Protein AF-A0A971WG88-F1 (afdb_monomer)

Radius of gyration: 15.1 Å; Cα contacts (8 Å, |Δi|>4): 73; chains: 1; bounding box: 36×19×36 Å

Nearest PDB structures (foldseek):
  5vly-assembly1_A  TM=2.896E-01  e=1.194E+00  Qubevirus durum
  7lgh-assembly1_K  TM=3.194E-01  e=2.103E+00  Qubevirus durum
  5vly-assembly1_C  TM=2.866E-01  e=1.975E+00  Qubevirus durum
  6yf7-assembly1_AA  TM=3.464E-01  e=9.518E+00  Marine phage AC

Structure (mmCIF, N/CA/C/O backbone):
data_AF-A0A971WG88-F1
#
_entry.id   AF-A0A971WG88-F1
#
loop_
_atom_site.group_PDB
_atom_site.id
_atom_site.type_symbol
_atom_site.label_atom_id
_atom_site.label_alt_id
_atom_site.label_comp_id
_atom_site.label_asym_id
_atom_site.label_entity_id
_atom_site.label_seq_id
_atom_site.pdbx_PDB_ins_code
_atom_site.Cartn_x
_atom_site.Cartn_y
_atom_site.Cartn_z
_atom_site.occupancy
_atom_site.B_iso_or_equiv
_atom_site.auth_seq_id
_atom_site.auth_comp_id
_atom_site.auth_asym_id
_atom_site.auth_atom_id
_atom_site.pdbx_PDB_model_num
ATOM 1 N N . MET A 1 1 ? 9.807 2.723 8.023 1.00 68.12 1 MET A N 1
ATOM 2 C CA . MET A 1 1 ? 8.429 3.011 7.591 1.00 68.12 1 MET A CA 1
ATOM 3 C C . MET A 1 1 ? 7.611 3.229 8.832 1.00 68.12 1 MET A C 1
ATOM 5 O O . MET A 1 1 ? 7.392 2.281 9.578 1.00 68.12 1 MET A O 1
ATOM 9 N N . GLU A 1 2 ? 7.253 4.477 9.093 1.00 85.06 2 GLU A N 1
ATOM 10 C CA . GLU A 1 2 ? 6.200 4.763 10.053 1.00 85.06 2 GLU A CA 1
ATOM 11 C C . GLU A 1 2 ? 4.870 4.363 9.406 1.00 85.06 2 GLU A C 1
ATOM 13 O O . GLU A 1 2 ? 4.652 4.597 8.212 1.00 85.06 2 GLU A O 1
ATOM 18 N N . VAL A 1 3 ? 4.038 3.654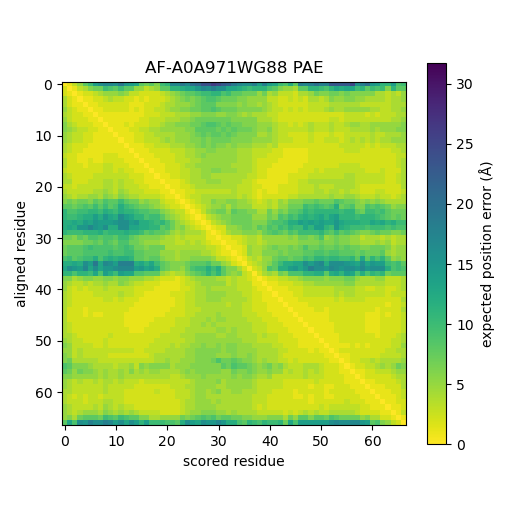 10.161 1.00 91.44 3 VAL A N 1
ATOM 19 C CA . VAL A 1 3 ? 2.718 3.222 9.711 1.00 91.44 3 VAL A CA 1
ATOM 20 C C . VAL A 1 3 ? 1.712 3.887 10.625 1.00 91.44 3 VAL A C 1
ATOM 22 O O . VAL A 1 3 ? 1.728 3.664 11.835 1.00 91.44 3 VAL A O 1
ATOM 25 N N . LYS A 1 4 ? 0.848 4.707 10.040 1.00 95.94 4 LYS A N 1
ATOM 26 C CA . LYS A 1 4 ? -0.223 5.388 10.751 1.00 95.94 4 LYS A CA 1
ATOM 27 C C . LYS A 1 4 ? -1.524 4.640 10.514 1.00 95.94 4 LYS A C 1
ATOM 29 O O . LYS A 1 4 ? -1.952 4.478 9.376 1.00 95.94 4 LYS A O 1
ATOM 34 N N . GLU A 1 5 ? -2.157 4.197 11.590 1.00 96.94 5 GLU A N 1
ATOM 35 C CA . GLU A 1 5 ? -3.497 3.620 11.537 1.00 96.94 5 GLU A CA 1
ATOM 36 C C . GLU A 1 5 ? -4.551 4.727 11.617 1.00 96.94 5 GLU A C 1
ATOM 38 O O . GLU A 1 5 ? -4.413 5.693 12.371 1.00 96.94 5 GLU A O 1
ATOM 43 N N . THR A 1 6 ? -5.603 4.629 10.810 1.00 96.88 6 THR A N 1
ATOM 44 C CA . THR A 1 6 ? -6.732 5.564 10.841 1.00 96.88 6 THR A CA 1
ATOM 45 C C . THR A 1 6 ? -8.018 4.841 10.452 1.00 96.88 6 THR A C 1
ATOM 47 O O . THR A 1 6 ? -8.034 4.041 9.512 1.00 96.88 6 THR A O 1
ATOM 50 N N . PHE A 1 7 ? -9.105 5.108 11.180 1.00 97.00 7 PHE A N 1
ATOM 51 C CA . PHE A 1 7 ? -10.429 4.602 10.823 1.00 97.00 7 PHE A CA 1
ATOM 52 C C . PHE A 1 7 ? -10.984 5.398 9.640 1.00 97.00 7 PHE A C 1
ATOM 54 O O . PHE A 1 7 ? -11.138 6.616 9.729 1.00 97.00 7 PHE A O 1
ATOM 61 N N . ASP A 1 8 ? -11.258 4.713 8.533 1.00 95.75 8 ASP A N 1
ATOM 62 C CA . ASP A 1 8 ? -11.815 5.315 7.328 1.00 95.75 8 ASP A CA 1
ATOM 63 C C . ASP A 1 8 ? -13.343 5.223 7.375 1.00 95.75 8 ASP A C 1
ATOM 65 O O . ASP A 1 8 ? -13.917 4.135 7.291 1.00 95.75 8 ASP A O 1
ATOM 69 N N . THR A 1 9 ? -14.002 6.371 7.535 1.00 95.38 9 THR A N 1
ATOM 70 C CA . THR A 1 9 ? -15.463 6.462 7.657 1.00 95.38 9 THR A CA 1
ATOM 71 C C . THR A 1 9 ? -16.190 6.034 6.381 1.00 95.38 9 THR A C 1
ATOM 73 O O . THR A 1 9 ? -17.287 5.481 6.470 1.00 95.38 9 THR A O 1
ATOM 76 N N . ASP A 1 10 ? -15.594 6.247 5.208 1.00 91.94 10 ASP A N 1
ATOM 77 C CA . ASP A 1 10 ? -16.217 5.911 3.925 1.00 91.94 10 ASP A CA 1
ATOM 78 C C . ASP A 1 10 ? -16.159 4.402 3.677 1.00 91.94 10 ASP A C 1
ATOM 80 O O . ASP A 1 10 ? -17.100 3.801 3.158 1.00 91.94 10 ASP A O 1
ATOM 84 N N . LEU A 1 11 ? -15.056 3.771 4.083 1.00 91.75 11 LEU A N 1
ATOM 85 C CA . LEU A 1 11 ? -14.851 2.332 3.942 1.00 91.75 11 LEU A CA 1
ATOM 86 C C . LEU A 1 11 ? -15.340 1.518 5.148 1.00 91.75 11 LEU A C 1
ATOM 88 O O . LEU A 1 11 ? -15.396 0.294 5.049 1.00 91.75 11 LEU A O 1
ATOM 92 N N . GLN A 1 12 ? -15.679 2.173 6.264 1.00 95.25 12 GLN A N 1
ATOM 93 C CA . GLN A 1 12 ? -16.091 1.553 7.534 1.00 95.25 12 GLN A CA 1
ATOM 94 C C . GLN A 1 12 ? -15.089 0.506 8.052 1.00 95.25 12 GLN A C 1
ATOM 96 O O . GLN A 1 12 ? -15.460 -0.502 8.655 1.00 95.25 12 GLN A O 1
ATOM 101 N N . VAL A 1 13 ? -13.796 0.733 7.809 1.00 96.38 13 VAL A N 1
ATOM 102 C CA . VAL A 1 13 ? -12.704 -0.157 8.223 1.00 96.38 13 VAL A CA 1
ATOM 103 C C . VAL A 1 13 ? -11.485 0.646 8.661 1.00 96.38 13 VAL A C 1
ATOM 105 O O . VAL A 1 13 ? -11.287 1.790 8.252 1.00 96.38 13 VAL A O 1
ATOM 108 N N . PHE A 1 14 ? -10.619 0.026 9.460 1.00 97.88 14 PHE A N 1
ATOM 109 C CA . PHE A 1 14 ? -9.288 0.569 9.715 1.00 97.88 14 PHE A CA 1
ATOM 110 C C . PHE A 1 14 ? -8.418 0.466 8.463 1.00 97.88 14 PHE A C 1
ATOM 112 O O . PHE A 1 14 ? -8.391 -0.560 7.780 1.00 97.88 14 PHE A O 1
ATOM 119 N N . THR A 1 15 ? -7.704 1.547 8.176 1.00 97.50 15 THR A N 1
ATOM 120 C CA . THR A 1 15 ? -6.746 1.655 7.078 1.00 97.50 15 THR A CA 1
ATOM 121 C C . THR A 1 15 ? -5.378 2.024 7.627 1.00 97.50 15 THR A C 1
ATOM 123 O O . THR A 1 15 ? -5.267 2.601 8.712 1.00 97.50 15 THR A O 1
ATOM 126 N N . LEU A 1 16 ? -4.336 1.664 6.882 1.00 97.44 16 LEU A N 1
ATOM 127 C CA . LEU A 1 16 ? -2.962 2.007 7.223 1.00 97.44 16 LEU A CA 1
ATOM 128 C C . LEU A 1 16 ? -2.400 2.942 6.160 1.00 97.44 16 LEU A C 1
ATOM 130 O O . LEU A 1 16 ? -2.544 2.687 4.965 1.00 97.44 16 LEU A O 1
ATOM 134 N N . GLU A 1 17 ? -1.722 3.992 6.592 1.00 96.62 17 GLU A N 1
ATOM 135 C CA . GLU A 1 17 ? -0.965 4.887 5.728 1.00 96.62 17 GLU A CA 1
ATOM 136 C C . GLU A 1 17 ? 0.522 4.740 6.022 1.00 96.62 17 GLU A C 1
ATOM 138 O O . GLU A 1 17 ? 0.943 4.676 7.178 1.00 96.62 17 GLU A O 1
ATOM 143 N N . THR A 1 18 ? 1.332 4.670 4.972 1.00 95.12 18 THR A N 1
ATOM 144 C CA . THR A 1 18 ? 2.787 4.657 5.106 1.00 95.12 18 THR A CA 1
ATOM 145 C C . THR A 1 18 ? 3.440 5.406 3.960 1.00 95.12 18 THR A C 1
ATOM 147 O O . THR A 1 18 ? 2.894 5.495 2.860 1.00 95.12 18 THR A O 1
ATOM 150 N N . GLU A 1 19 ? 4.616 5.960 4.213 1.00 94.94 19 GLU A N 1
ATOM 151 C CA . GLU A 1 19 ? 5.415 6.596 3.176 1.00 94.94 19 GLU A CA 1
ATOM 152 C C . GLU A 1 19 ? 6.085 5.545 2.291 1.00 94.94 19 GLU A C 1
ATOM 154 O O . GLU A 1 19 ? 6.589 4.519 2.759 1.00 94.94 19 GLU A O 1
ATOM 159 N N . GLY A 1 20 ? 6.137 5.822 0.994 1.00 93.00 20 GLY A N 1
ATOM 160 C CA . GLY A 1 20 ? 6.921 5.034 0.068 1.00 93.00 20 GLY A CA 1
ATOM 161 C C . GLY A 1 20 ? 7.294 5.797 -1.186 1.00 93.00 20 GLY A C 1
ATOM 162 O O . GLY A 1 20 ? 7.263 7.024 -1.228 1.00 93.00 20 GLY A O 1
ATOM 163 N N . TYR A 1 21 ? 7.674 5.044 -2.212 1.00 92.81 21 TYR A N 1
ATOM 164 C CA . TYR A 1 21 ? 8.131 5.599 -3.475 1.00 92.81 21 TYR A CA 1
ATOM 165 C C . TYR A 1 21 ? 7.363 4.979 -4.630 1.00 92.81 21 TYR A C 1
ATOM 167 O O . TYR A 1 21 ? 7.223 3.756 -4.723 1.00 92.81 21 TYR A O 1
ATOM 175 N N . ARG A 1 22 ? 6.901 5.824 -5.545 1.00 91.94 22 ARG A N 1
ATOM 176 C CA . ARG A 1 22 ? 6.340 5.401 -6.822 1.00 91.94 22 ARG A CA 1
ATOM 177 C C . ARG A 1 22 ? 7.402 5.537 -7.896 1.00 91.94 22 ARG A C 1
ATOM 179 O O . ARG A 1 22 ? 8.115 6.530 -7.952 1.00 91.94 22 ARG A O 1
ATOM 186 N N . LYS A 1 23 ? 7.508 4.531 -8.763 1.00 88.81 23 LYS A N 1
ATOM 187 C CA . LYS A 1 23 ? 8.373 4.626 -9.937 1.00 88.81 23 LYS A CA 1
ATOM 188 C C . LYS A 1 23 ? 7.753 5.590 -10.949 1.00 88.81 23 LYS A C 1
ATOM 190 O O . LYS A 1 23 ? 6.584 5.425 -11.302 1.00 88.81 23 LYS A O 1
ATOM 195 N N . ASN A 1 24 ? 8.541 6.541 -11.436 1.00 88.00 24 ASN A N 1
ATOM 196 C CA . ASN A 1 24 ? 8.109 7.492 -12.453 1.00 88.00 24 ASN A CA 1
ATOM 197 C C . ASN A 1 24 ? 7.679 6.748 -13.729 1.00 88.00 24 ASN A C 1
ATOM 199 O O . ASN A 1 24 ? 8.278 5.720 -14.079 1.00 88.00 24 ASN A O 1
ATOM 203 N N . PRO A 1 25 ? 6.666 7.256 -14.453 1.00 83.00 25 PRO A N 1
ATOM 204 C CA . PRO A 1 25 ? 6.307 6.710 -15.753 1.00 83.00 25 PRO A CA 1
ATOM 205 C C . PRO A 1 25 ? 7.519 6.753 -16.693 1.00 83.00 25 PRO A C 1
ATOM 207 O O . PRO A 1 25 ? 8.287 7.720 -16.704 1.00 83.00 25 PRO A O 1
ATOM 2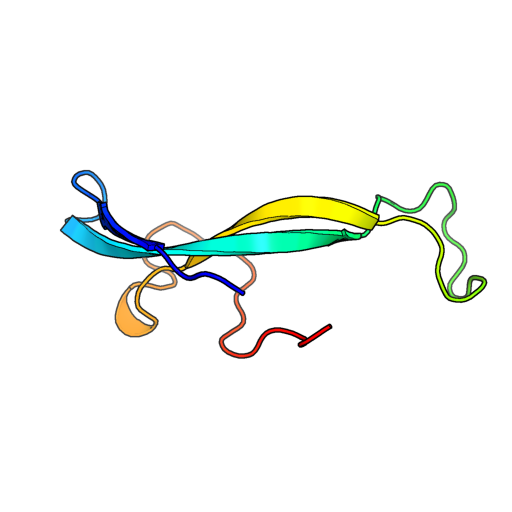10 N N . ARG A 1 26 ? 7.713 5.680 -17.470 1.00 79.69 26 ARG A N 1
ATOM 211 C CA . ARG A 1 26 ? 8.808 5.619 -18.444 1.00 79.69 26 ARG A CA 1
ATOM 212 C C . ARG A 1 26 ? 8.596 6.694 -19.509 1.00 79.69 26 ARG A C 1
ATOM 214 O O . ARG A 1 26 ? 7.476 6.897 -19.971 1.00 79.69 26 ARG A O 1
ATOM 221 N N . LYS A 1 27 ? 9.682 7.365 -19.899 1.00 80.44 27 LYS A N 1
ATOM 222 C CA . LYS A 1 27 ? 9.680 8.320 -21.019 1.00 80.44 27 LYS A CA 1
ATOM 223 C C . LYS A 1 27 ? 9.734 7.616 -22.379 1.00 80.44 27 LYS A C 1
ATOM 225 O O . LYS A 1 27 ? 9.334 8.206 -23.375 1.00 80.44 27 LYS A O 1
ATOM 230 N N . ASP A 1 28 ? 10.225 6.378 -22.414 1.00 84.00 28 ASP A N 1
ATOM 231 C CA . ASP A 1 28 ? 10.361 5.547 -23.608 1.00 84.00 28 ASP A CA 1
ATOM 232 C C . ASP A 1 28 ? 9.754 4.140 -23.406 1.00 84.00 28 ASP A C 1
ATOM 234 O O . ASP A 1 28 ? 9.425 3.731 -22.291 1.00 84.00 28 ASP A O 1
ATOM 238 N N . ASN A 1 29 ? 9.584 3.393 -24.503 1.00 86.19 29 ASN A N 1
ATOM 239 C CA . ASN A 1 29 ? 9.025 2.031 -24.506 1.00 86.19 29 ASN A CA 1
ATOM 240 C C . ASN A 1 29 ? 10.103 0.928 -24.455 1.00 86.19 29 ASN A C 1
ATOM 242 O O . ASN A 1 29 ? 9.829 -0.228 -24.783 1.00 86.19 29 ASN A O 1
ATOM 246 N N . ASN A 1 30 ? 11.336 1.255 -24.060 1.00 88.56 30 ASN A N 1
ATOM 247 C CA . ASN A 1 30 ? 12.423 0.280 -24.016 1.00 88.56 30 ASN A CA 1
ATOM 248 C C . ASN A 1 30 ? 12.185 -0.752 -22.911 1.00 88.56 30 ASN A C 1
ATOM 250 O O . ASN A 1 30 ? 11.749 -0.400 -21.817 1.00 88.56 30 ASN A O 1
ATOM 254 N N . LEU A 1 31 ? 12.490 -2.031 -23.165 1.00 87.19 31 LEU A N 1
ATOM 255 C CA . LEU A 1 31 ? 12.309 -3.098 -22.170 1.00 87.19 31 LEU A CA 1
ATOM 256 C C . LEU A 1 31 ? 13.262 -2.928 -20.972 1.00 87.19 31 LEU A C 1
ATOM 258 O O . LEU A 1 31 ? 12.839 -3.097 -19.823 1.00 87.19 31 LEU A O 1
ATOM 262 N N . TYR A 1 32 ? 14.505 -2.522 -21.245 1.00 87.44 32 TYR A N 1
ATOM 263 C CA . TYR A 1 32 ? 15.598 -2.379 -20.279 1.00 87.44 32 TYR A CA 1
ATOM 264 C C . TYR A 1 32 ? 15.995 -0.909 -20.077 1.00 87.44 32 TYR A C 1
ATOM 266 O O . TYR A 1 32 ? 15.926 -0.117 -21.012 1.00 87.44 32 TYR A O 1
ATOM 274 N N . MET A 1 33 ? 16.432 -0.560 -18.861 1.00 81.38 33 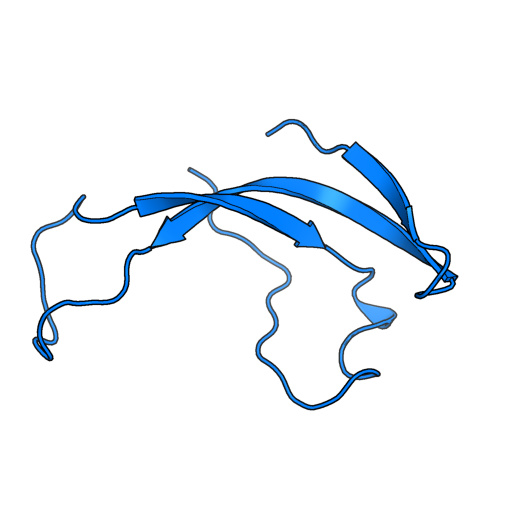MET A N 1
ATOM 275 C CA . MET A 1 33 ? 16.900 0.781 -18.475 1.00 81.38 33 MET A CA 1
ATOM 276 C C . MET A 1 33 ? 18.033 0.684 -17.434 1.00 81.38 33 MET A C 1
ATOM 278 O O . MET A 1 33 ? 18.109 -0.338 -16.739 1.00 81.38 33 MET A O 1
ATOM 282 N N . PRO A 1 34 ? 18.862 1.731 -17.260 1.00 83.69 34 PRO A N 1
ATOM 283 C CA . PRO A 1 34 ? 19.792 1.829 -16.137 1.00 83.69 34 PRO A CA 1
ATO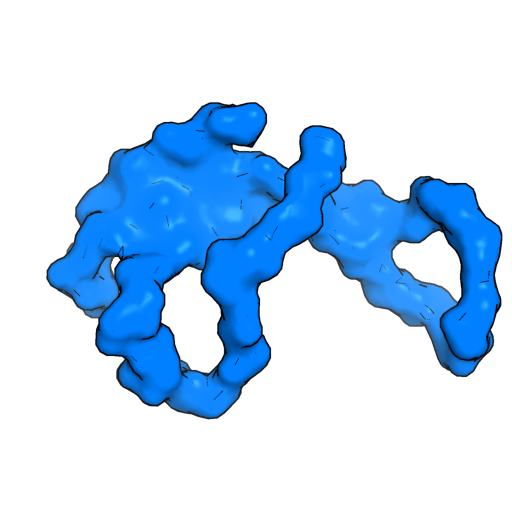M 284 C C . PRO A 1 34 ? 19.086 1.728 -14.775 1.00 83.69 34 PRO A C 1
ATOM 286 O O . PRO A 1 34 ? 17.969 2.213 -14.584 1.00 83.69 34 PRO A O 1
ATOM 289 N N . VAL A 1 35 ? 19.740 1.080 -13.811 1.00 82.50 35 VAL A N 1
ATOM 290 C CA . VAL A 1 35 ? 19.209 0.920 -12.450 1.00 82.50 35 VAL A CA 1
ATOM 291 C C . VAL A 1 35 ? 19.265 2.255 -11.706 1.00 82.50 35 VAL A C 1
ATOM 293 O O . VAL A 1 35 ? 20.275 2.948 -11.754 1.00 82.50 35 VAL A O 1
ATOM 296 N N . GLY A 1 36 ? 18.202 2.580 -10.966 1.00 73.88 36 GLY A N 1
ATOM 297 C CA . GLY A 1 36 ? 18.185 3.710 -10.028 1.00 73.88 36 GLY A CA 1
ATOM 298 C C . GLY A 1 36 ? 17.492 4.977 -10.528 1.00 73.88 36 GLY A C 1
ATOM 299 O O . GLY A 1 36 ? 17.311 5.902 -9.744 1.00 73.88 36 GLY A O 1
ATOM 300 N N . GLU A 1 37 ? 17.041 5.031 -11.782 1.00 73.69 37 GLU A N 1
ATOM 301 C CA . GLU A 1 37 ? 16.296 6.193 -12.270 1.00 73.69 37 GLU A CA 1
ATOM 302 C C . GLU A 1 37 ? 14.804 6.155 -11.900 1.00 73.69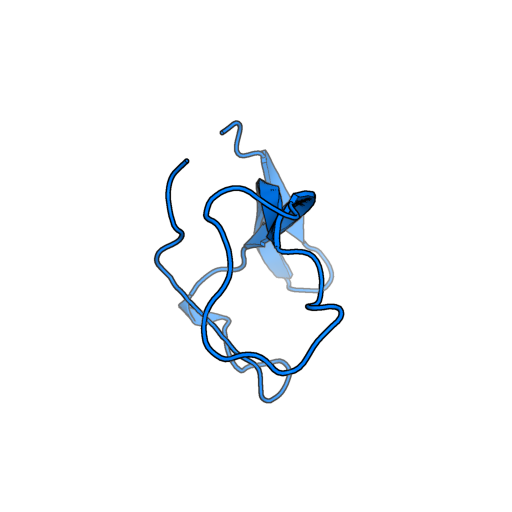 37 GLU A C 1
ATOM 304 O O . GLU A 1 37 ? 14.115 5.144 -12.071 1.00 73.69 37 GLU A O 1
ATOM 309 N N . GLY A 1 38 ? 14.310 7.319 -11.464 1.00 78.25 38 GLY A N 1
ATOM 310 C CA . GLY A 1 38 ? 12.897 7.688 -11.500 1.00 78.25 38 GLY A CA 1
ATOM 311 C C . GLY A 1 38 ? 12.043 7.131 -10.366 1.00 78.25 38 GLY A C 1
ATOM 312 O O . GLY A 1 38 ? 11.218 6.254 -10.609 1.00 78.25 38 GLY A O 1
ATOM 313 N N . TYR A 1 39 ? 12.172 7.700 -9.168 1.00 89.12 39 TYR A N 1
ATOM 314 C CA . TYR A 1 39 ? 11.229 7.488 -8.071 1.00 89.12 39 TYR A CA 1
ATOM 315 C C . TYR A 1 39 ? 10.779 8.820 -7.478 1.00 89.12 39 TYR A C 1
ATOM 317 O O . TYR A 1 39 ? 11.594 9.723 -7.294 1.00 89.12 39 TYR A O 1
ATOM 325 N N . GLU A 1 40 ? 9.499 8.915 -7.147 1.00 92.50 40 GLU A N 1
ATOM 326 C CA . GLU A 1 40 ? 8.902 10.049 -6.450 1.00 92.50 40 GLU A CA 1
ATOM 327 C C . GLU A 1 40 ? 8.311 9.592 -5.106 1.00 92.50 40 GLU A C 1
ATOM 329 O O . GLU A 1 40 ? 7.738 8.497 -5.037 1.00 92.50 40 GLU A O 1
ATOM 334 N N . PRO A 1 41 ? 8.462 10.375 -4.021 1.00 94.06 41 PRO A N 1
ATOM 335 C CA . PRO A 1 41 ? 7.801 10.084 -2.754 1.00 94.06 41 PRO A CA 1
ATOM 336 C C . PRO A 1 41 ? 6.280 10.044 -2.926 1.00 94.06 41 PRO A C 1
ATOM 338 O O . PRO A 1 41 ? 5.698 10.917 -3.568 1.00 94.06 41 PRO A O 1
ATOM 341 N N . GLN A 1 42 ? 5.628 9.047 -2.335 1.00 95.06 42 GLN A N 1
ATOM 342 C CA . GLN A 1 42 ? 4.177 8.912 -2.359 1.00 95.06 42 GLN A CA 1
ATOM 343 C C . GLN A 1 42 ? 3.673 8.239 -1.081 1.00 95.06 42 GLN A C 1
ATOM 345 O O . GLN A 1 42 ? 4.256 7.264 -0.608 1.00 95.06 42 GLN A O 1
ATOM 350 N N . THR A 1 43 ? 2.539 8.704 -0.562 1.00 95.44 43 THR A N 1
ATOM 351 C CA . THR A 1 43 ? 1.819 8.004 0.507 1.00 95.44 43 THR A CA 1
ATOM 352 C C . THR A 1 43 ? 1.098 6.781 -0.058 1.00 95.44 43 THR A C 1
ATOM 354 O O . THR A 1 43 ? 0.398 6.855 -1.071 1.00 95.44 43 THR A O 1
ATOM 357 N N . ILE A 1 44 ? 1.266 5.641 0.603 1.00 95.75 44 ILE A N 1
ATOM 358 C CA . ILE A 1 44 ? 0.600 4.378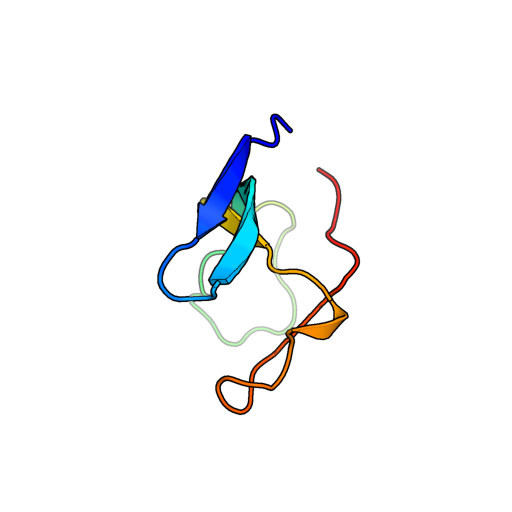 0.297 1.00 95.75 44 ILE A CA 1
ATOM 359 C C . ILE A 1 44 ? -0.525 4.186 1.311 1.00 95.75 44 ILE A C 1
ATOM 361 O O . ILE A 1 44 ? -0.270 4.127 2.512 1.00 95.75 44 ILE A O 1
ATOM 365 N N . LYS A 1 45 ? -1.760 4.047 0.817 1.00 95.94 45 LYS A N 1
ATOM 366 C CA . LYS A 1 45 ? -2.936 3.697 1.620 1.00 95.94 45 LYS A CA 1
ATOM 367 C C . LYS A 1 45 ? -3.250 2.212 1.462 1.00 95.94 45 LYS A C 1
ATOM 369 O O . LYS A 1 45 ? -3.471 1.735 0.350 1.00 95.94 45 LYS A O 1
ATOM 374 N N . LEU A 1 46 ? -3.280 1.490 2.574 1.00 97.19 46 LEU A N 1
ATOM 375 C CA . LEU A 1 46 ? -3.579 0.065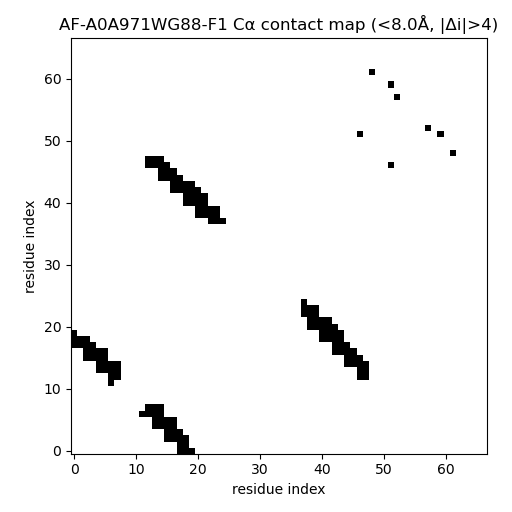 2.655 1.00 97.19 46 LEU A CA 1
ATOM 376 C C . LEU A 1 46 ? -4.958 -0.139 3.278 1.00 97.19 46 LEU A C 1
ATOM 378 O O . LEU A 1 46 ? -5.327 0.520 4.251 1.00 97.19 46 LEU A O 1
ATOM 382 N N . ILE A 1 47 ? -5.700 -1.093 2.724 1.00 97.25 47 ILE A N 1
ATOM 383 C CA . ILE A 1 47 ? -6.983 -1.556 3.255 1.00 97.25 47 ILE A CA 1
ATOM 384 C C . ILE A 1 47 ? -6.835 -2.989 3.782 1.00 97.25 47 ILE A C 1
ATOM 386 O O . ILE A 1 47 ? -5.904 -3.691 3.371 1.00 97.25 47 ILE A O 1
ATOM 390 N N . PRO A 1 48 ? -7.761 -3.473 4.625 1.00 97.12 48 PRO A N 1
ATOM 391 C CA . PRO A 1 48 ? -7.779 -4.874 5.012 1.00 97.12 48 PRO A CA 1
ATOM 392 C C . PRO A 1 48 ? -7.913 -5.784 3.789 1.00 97.12 48 PRO A C 1
ATOM 394 O O . PRO A 1 48 ? -8.714 -5.520 2.891 1.00 97.12 48 PRO A O 1
ATOM 397 N N . TYR A 1 49 ? -7.158 -6.883 3.769 1.00 97.25 49 TYR A N 1
ATOM 398 C CA . TYR A 1 49 ? -7.134 -7.806 2.630 1.00 97.25 49 TYR A CA 1
ATOM 399 C C . TYR A 1 49 ? -8.526 -8.349 2.275 1.00 97.25 49 TYR A C 1
ATOM 401 O O . TYR A 1 49 ? -8.896 -8.375 1.105 1.00 97.25 49 TYR A O 1
ATOM 409 N N . PHE A 1 50 ? -9.331 -8.706 3.281 1.00 95.62 50 PHE A N 1
ATOM 410 C CA . PHE A 1 50 ? -10.695 -9.202 3.071 1.00 95.62 50 PHE A CA 1
ATOM 411 C C . PHE A 1 50 ? -11.626 -8.171 2.403 1.00 95.62 50 PHE A C 1
ATOM 413 O O . PHE A 1 50 ? -12.675 -8.544 1.888 1.00 95.62 50 PHE A O 1
ATOM 420 N N . ALA A 1 51 ? -11.270 -6.881 2.425 1.00 95.12 51 ALA A N 1
ATOM 421 C CA . ALA A 1 51 ? -12.066 -5.801 1.852 1.00 95.12 51 ALA A CA 1
ATOM 422 C C . ALA A 1 51 ? -11.707 -5.493 0.383 1.00 95.12 51 ALA A C 1
ATOM 424 O O . ALA A 1 51 ? -12.368 -4.655 -0.236 1.00 95.12 51 ALA A O 1
ATOM 425 N N . PHE A 1 52 ? -10.681 -6.139 -0.184 1.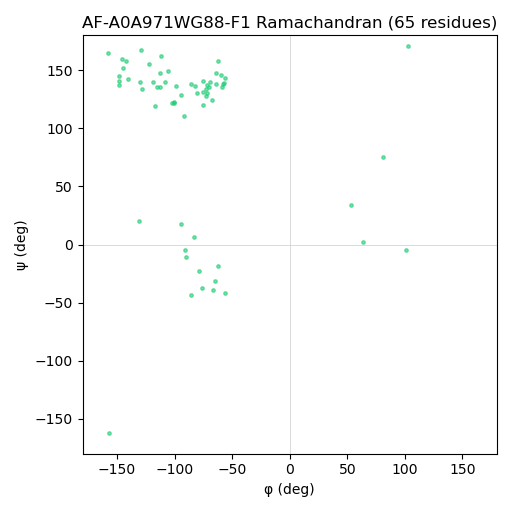00 96.38 52 PHE A N 1
ATOM 426 C CA . PHE A 1 52 ? -10.296 -5.981 -1.591 1.00 96.38 52 PHE A CA 1
ATOM 427 C C . PHE A 1 52 ? -11.411 -6.433 -2.561 1.00 96.38 52 PHE A C 1
ATOM 429 O O . PHE A 1 52 ? -12.296 -7.196 -2.194 1.00 96.38 52 PHE A O 1
ATOM 436 N N . ALA A 1 53 ? -11.371 -5.930 -3.801 1.00 95.25 53 ALA A N 1
ATOM 437 C CA . ALA A 1 53 ? -12.301 -6.209 -4.904 1.00 95.25 53 ALA A CA 1
ATOM 438 C C . ALA A 1 53 ? -13.769 -5.781 -4.696 1.00 95.25 53 ALA A C 1
ATOM 440 O O . ALA A 1 53 ? -14.581 -5.917 -5.605 1.00 95.25 53 ALA A O 1
ATOM 441 N N . ASN A 1 54 ? -14.106 -5.153 -3.566 1.00 94.88 54 ASN A N 1
ATOM 442 C CA . ASN A 1 54 ? -15.449 -4.612 -3.313 1.00 94.88 54 ASN A CA 1
ATOM 443 C C . ASN A 1 54 ? -15.688 -3.207 -3.913 1.00 94.88 54 ASN A C 1
ATOM 445 O O . ASN A 1 54 ? -16.715 -2.592 -3.637 1.00 94.88 54 ASN A O 1
ATOM 449 N N . ARG A 1 55 ? -14.743 -2.659 -4.698 1.00 92.81 55 ARG A N 1
ATOM 450 C CA . ARG A 1 55 ? -14.802 -1.294 -5.277 1.00 92.81 55 ARG A CA 1
ATOM 451 C C . ARG A 1 55 ? -14.494 -1.235 -6.782 1.00 92.81 55 ARG A C 1
ATOM 453 O O . ARG A 1 55 ? -14.136 -0.178 -7.291 1.00 92.81 55 ARG A O 1
ATOM 460 N N . GLY A 1 56 ? -14.627 -2.362 -7.479 1.00 94.06 56 GLY A N 1
ATOM 461 C CA . GLY A 1 56 ? -14.273 -2.502 -8.894 1.00 94.06 56 GLY A CA 1
ATOM 462 C C . GLY A 1 56 ? -12.943 -3.223 -9.115 1.00 94.06 56 GLY A C 1
ATOM 463 O O . GLY A 1 56 ? -12.210 -3.520 -8.170 1.00 94.06 56 GLY A O 1
ATOM 464 N N . GLU A 1 57 ? -12.670 -3.538 -10.380 1.00 95.88 57 GLU A N 1
ATOM 465 C CA . GLU A 1 57 ? -11.469 -4.256 -10.805 1.00 95.88 57 GLU A CA 1
ATOM 466 C C . GLU A 1 57 ? -10.229 -3.357 -10.709 1.00 95.88 57 GLU A C 1
ATOM 468 O O . GLU A 1 57 ? -10.211 -2.238 -11.223 1.00 95.88 57 GLU A O 1
ATOM 473 N N . SER A 1 58 ? -9.187 -3.844 -10.032 1.00 95.75 58 SER A N 1
ATOM 474 C CA . SER A 1 58 ? -7.898 -3.163 -9.930 1.00 95.75 58 SER A CA 1
ATOM 475 C C . SER A 1 58 ? -6.775 -4.137 -9.586 1.00 95.75 58 SER A C 1
ATOM 477 O O . SER A 1 58 ? -7.013 -5.226 -9.061 1.00 95.75 58 SER A O 1
ATOM 479 N N . ASP A 1 59 ? -5.534 -3.692 -9.779 1.00 95.94 59 ASP A N 1
ATOM 480 C CA . ASP A 1 59 ? -4.360 -4.389 -9.256 1.00 95.94 59 ASP A CA 1
ATOM 481 C C . ASP A 1 59 ? -4.362 -4.410 -7.718 1.00 95.94 59 ASP A C 1
ATOM 483 O O . ASP A 1 59 ? -4.804 -3.461 -7.061 1.00 95.94 59 ASP A O 1
ATOM 487 N N . MET A 1 60 ? -3.818 -5.481 -7.136 1.00 96.69 60 MET A N 1
ATOM 488 C CA . MET A 1 60 ? -3.610 -5.619 -5.693 1.00 96.69 60 MET A CA 1
ATOM 489 C C . MET A 1 60 ? -2.375 -6.463 -5.395 1.00 96.69 60 MET A C 1
ATOM 491 O O . MET A 1 60 ? -2.050 -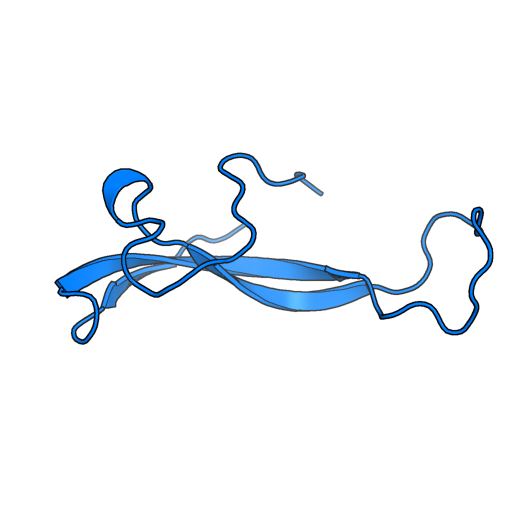7.408 -6.114 1.00 96.69 60 MET A O 1
ATOM 495 N N . ARG A 1 61 ? -1.671 -6.105 -4.318 1.00 96.62 61 ARG A N 1
ATOM 496 C CA . ARG A 1 61 ? -0.583 -6.896 -3.737 1.00 96.62 61 ARG A CA 1
ATOM 497 C C . ARG A 1 61 ? -0.679 -6.826 -2.221 1.00 96.62 61 ARG A C 1
ATOM 499 O O . ARG A 1 61 ? -0.981 -5.772 -1.673 1.00 96.62 61 ARG A O 1
ATOM 506 N N . VAL A 1 62 ? -0.378 -7.940 -1.563 1.00 96.25 62 VAL A N 1
ATOM 507 C CA . VAL A 1 62 ? -0.247 -8.005 -0.098 1.00 96.25 62 VAL A CA 1
ATOM 508 C C . VAL A 1 62 ? 1.170 -7.625 0.322 1.00 96.25 62 VAL A C 1
ATOM 510 O O . VAL A 1 62 ? 1.372 -6.858 1.257 1.00 96.25 62 VAL A O 1
ATOM 513 N N . TRP A 1 63 ? 2.160 -8.141 -0.406 1.00 95.88 63 TRP A N 1
ATOM 514 C CA . TRP A 1 63 ? 3.568 -7.905 -0.125 1.00 95.88 63 TRP A CA 1
ATOM 515 C C . TRP A 1 63 ? 4.088 -6.736 -0.952 1.00 95.88 63 TRP A C 1
ATOM 517 O O . TRP A 1 63 ? 3.932 -6.701 -2.177 1.00 95.88 63 TRP A O 1
ATOM 527 N N . LEU A 1 64 ? 4.725 -5.792 -0.268 1.00 93.44 64 LEU A N 1
ATOM 528 C CA . LEU A 1 64 ? 5.397 -4.653 -0.875 1.00 93.44 64 LEU A CA 1
ATOM 529 C C . LEU A 1 64 ? 6.908 -4.857 -0.820 1.00 93.44 64 LEU A C 1
ATOM 531 O O . LEU A 1 64 ? 7.437 -5.473 0.107 1.00 93.44 64 LEU A O 1
ATOM 535 N N . ASN A 1 65 ? 7.604 -4.309 -1.811 1.00 90.62 65 ASN A N 1
ATOM 536 C CA . ASN A 1 65 ? 9.058 -4.287 -1.795 1.00 90.62 65 ASN A CA 1
ATOM 537 C C . ASN A 1 65 ? 9.527 -3.367 -0.668 1.00 90.62 65 ASN A C 1
ATOM 539 O O . ASN A 1 65 ? 9.151 -2.196 -0.624 1.00 90.62 65 ASN A O 1
ATOM 543 N N . LYS A 1 66 ? 10.360 -3.907 0.220 1.00 82.31 66 LYS A N 1
ATOM 544 C CA . LYS A 1 66 ? 11.070 -3.125 1.226 1.00 82.31 66 LYS A CA 1
ATOM 545 C C . LYS A 1 66 ? 12.289 -2.478 0.568 1.00 82.31 66 LYS A C 1
ATOM 547 O O . LYS A 1 66 ? 13.047 -3.172 -0.107 1.00 82.31 66 LYS A O 1
ATOM 552 N N . PHE A 1 67 ? 12.444 -1.178 0.768 1.00 68.62 67 PHE A N 1
ATOM 553 C CA . PHE A 1 67 ? 13.627 -0.399 0.401 1.00 68.62 67 PHE A CA 1
ATOM 554 C C . PHE A 1 67 ? 14.428 -0.056 1.656 1.00 68.62 67 PHE A C 1
ATOM 556 O O . PHE A 1 67 ? 13.798 0.109 2.730 1.00 68.62 67 PHE A O 1
#

Foldseek 3Di:
DDWDWDQDPVLRFIKIKDKDWDFADDPDPDPDDDPDDGIDIDIDIGGPPVSPPPPDDDDDDPDDDDD

Solvent-accessible surface area (backbone atoms only — not comparable to full-atom values): 4709 Å² total; per-residue (Å²): 124,68,73,47,78,44,78,36,81,90,74,73,42,66,29,39,37,31,72,46,71,42,72,52,82,73,94,64,89,66,94,76,77,78,87,89,73,51,70,42,85,38,80,45,80,45,69,54,76,91,63,60,74,78,84,57,94,72,92,85,74,91,80,74,88,84,129

pLDDT: mean 91.05, std 7.24, range [68.12, 97.88]

Secondary structure (DSSP, 8-state):
--EEEEEETTTTEEEEEEEEEEEPPPSS--S---TT--EEEEEEEE--GGGTTBTBS----S-----

Sequence (67 aa):
MEVKETFDTDLQVFTLETEGYRKNPRKDNNLYMPVGEGYEPQTIKLIPYFAFANRGESDMRVWLNKF

Mean predicted aligned error: 4.62 Å